Protein 1NCG (pdb70)

CATH classification: 2.60.40.60

InterPro domains:
  IPR000233 Cadherin, Y-type LIR-motif [PF01049] (843-902)
  IPR002126 Cadherin-like [PF00028] (165-257)
  IPR002126 Cadherin-like [PF00028] (274-373)
  IPR002126 Cadherin-like [PF00028] (389-488)
  IPR002126 Cadherin-like [PF00028] (504-595)
  IPR002126 Cadherin-like [PF00028] (609-701)
  IPR002126 Cadherin-like [PR00205] (208-227)
  IPR002126 Cadherin-like [PR00205] (267-296)
  IPR002126 Cadherin-like [PR00205] (344-356)
  IPR002126 Cadherin-like [PR00205] (361-380)
  IPR002126 Cadherin-like [PR00205] (380-393)
  IPR002126 Cadherin-like [PR00205] (440-466)
  IPR002126 Cadherin-like [PR00205] (587-604)
  IPR002126 Cadherin-like [PS50268] (160-267)
  IPR002126 Cadherin-like [PS50268] (268-382)
  IPR002126 Cadherin-like [PS50268] (383-497)
  IPR002126 Cadherin-like [PS50268] (498-605)
  IPR002126 Cadherin-like [PS50268] (604-710)
  IPR002126 Cadherin-like [SM00112] (182-265)
  IPR002126 Cadherin-like [SM00112] (289-380)

Structure (mmCIF, N/CA/C/O backbone):
data_1NCG
#
_entry.id   1NCG
#
_cell.length_a   77.600
_cell.length_b   77.600
_cell.length_c   74.900
_cell.angle_alpha   90.00
_cell.angle_beta   90.00
_cell.angle_gamma   120.00
#
_symmetry.space_group_name_H-M   'P 63 2 2'
#
loop_
_entity.id
_entity.type
_entity.pdbx_description
1 polymer N-CADHERIN
2 non-polymer 'YTTERBIUM (III) ION'
3 water water
#
loop_
_atom_site.group_PDB
_atom_site.id
_atom_site.type_symbol
_atom_site.label_atom_id
_atom_site.label_alt_id
_atom_site.label_comp_id
_atom_site.label_asym_id
_atom_site.label_entity_id
_atom_site.label_seq_id
_atom_site.pdbx_PDB_ins_code
_atom_site.Cartn_x
_atom_site.Cartn_y
_atom_site.Cartn_z
_atom_site.occupancy
_atom_site.B_iso_or_equiv
_atom_site.auth_seq_id
_atom_site.auth_comp_id
_atom_site.auth_asym_id
_atom_site.auth_atom_id
_atom_site.pdbx_PDB_model_num
ATOM 1 N N . ASP A 1 3 ? 18.175 39.116 -1.801 1.00 32.79 1 ASP A N 1
ATOM 2 C CA . ASP A 1 3 ? 16.844 39.037 -1.185 1.00 31.89 1 ASP A CA 1
ATOM 3 C C . ASP A 1 3 ? 16.051 37.833 -1.643 1.00 31.52 1 ASP A C 1
ATOM 4 O O . ASP A 1 3 ? 14.813 37.863 -1.663 1.00 32.78 1 ASP A O 1
ATOM 5 N N . TR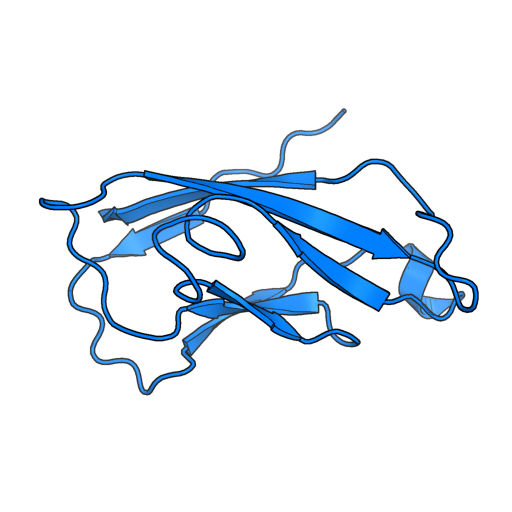P A 1 4 ? 16.742 36.759 -1.988 1.00 30.27 2 TRP A N 1
ATOM 6 C CA . TRP A 1 4 ? 16.080 35.525 -2.391 1.00 29.08 2 TRP A CA 1
ATOM 7 C C . TRP A 1 4 ? 15.402 34.954 -1.147 1.00 29.38 2 TRP A C 1
ATOM 8 O O . TRP A 1 4 ? 16.021 34.882 -0.098 1.00 28.70 2 TRP A O 1
ATOM 19 N N . VAL A 1 5 ? 14.133 34.576 -1.255 1.00 28.93 3 VAL A N 1
ATOM 20 C CA . VAL A 1 5 ? 13.419 33.994 -0.115 1.00 29.14 3 VAL A CA 1
ATOM 21 C C . VAL A 1 5 ? 13.570 32.484 -0.211 1.00 28.02 3 VAL A C 1
ATOM 22 O O . VAL A 1 5 ? 13.401 31.890 -1.294 1.00 28.27 3 VAL A O 1
ATOM 26 N N . ILE A 1 6 ? 13.925 31.851 0.901 1.00 26.19 4 ILE A N 1
ATOM 27 C CA . ILE A 1 6 ? 14.102 30.411 0.891 1.00 24.98 4 ILE A CA 1
ATOM 28 C C . ILE A 1 6 ? 12.702 29.840 0.769 1.00 25.45 4 ILE A C 1
ATOM 29 O O . ILE A 1 6 ? 11.753 30.392 1.342 1.00 25.02 4 ILE A O 1
ATOM 34 N N . PRO A 1 7 ? 12.523 28.812 -0.079 1.00 25.59 5 PRO A N 1
ATOM 35 C CA . PRO A 1 7 ? 11.201 28.206 -0.240 1.00 25.45 5 PRO A CA 1
ATOM 36 C C . PRO A 1 7 ? 10.795 27.554 1.070 1.00 26.10 5 PRO A C 1
ATOM 37 O O . PRO A 1 7 ? 11.616 26.909 1.726 1.00 24.94 5 PRO A O 1
ATOM 41 N N . PRO A 1 8 ? 9.494 27.587 1.383 1.00 26.63 6 PRO A N 1
ATOM 42 C CA . PRO A 1 8 ? 8.933 27.001 2.607 1.00 26.50 6 PRO A CA 1
ATOM 43 C C . PRO A 1 8 ? 9.140 25.512 2.579 1.00 27.02 6 PRO A C 1
ATOM 44 O O . PRO A 1 8 ? 9.157 24.905 1.491 1.00 27.51 6 PRO A O 1
ATOM 48 N N . ILE A 1 9 ? 9.344 24.921 3.751 1.00 25.81 7 ILE A N 1
ATOM 49 C CA . ILE A 1 9 ? 9.521 23.495 3.834 1.00 26.14 7 ILE A CA 1
ATOM 50 C C . ILE A 1 9 ? 8.110 22.999 4.115 1.00 25.68 7 ILE A C 1
ATOM 51 O O . ILE A 1 9 ? 7.284 23.743 4.615 1.00 24.57 7 ILE A O 1
ATOM 56 N N . ASN A 1 10 ? 7.820 21.759 3.769 1.00 25.75 8 ASN A N 1
ATOM 57 C CA . ASN A 1 10 ? 6.504 21.208 4.042 1.00 26.93 8 ASN A CA 1
ATOM 58 C C . ASN A 1 10 ? 6.759 19.932 4.817 1.00 27.13 8 ASN A C 1
ATOM 59 O O . ASN A 1 10 ? 7.507 19.080 4.355 1.00 27.84 8 ASN A O 1
ATOM 64 N N . LEU A 1 11 ? 6.225 19.839 6.034 1.00 26.88 9 LEU A N 1
ATOM 65 C CA . LEU A 1 11 ? 6.431 18.655 6.859 1.00 26.20 9 LEU A CA 1
ATOM 66 C C . LEU A 1 11 ? 5.121 18.028 7.246 1.00 25.20 9 LEU A C 1
ATOM 67 O O . LEU A 1 11 ? 4.201 18.709 7.682 1.00 23.61 9 LEU A O 1
ATOM 72 N N . PRO A 1 12 ? 4.990 16.718 7.014 1.00 25.29 10 PRO A N 1
ATOM 73 C CA . PRO A 1 12 ? 3.725 16.145 7.400 1.00 24.61 10 PRO A CA 1
ATOM 74 C C . PRO A 1 12 ? 3.721 15.972 8.910 1.00 24.81 10 PRO A C 1
ATOM 75 O O . PRO A 1 12 ? 4.776 15.874 9.548 1.00 24.27 10 PRO A O 1
ATOM 79 N N . GLU A 1 13 ? 2.517 16.050 9.453 1.00 25.08 11 GLU A N 1
ATOM 80 C CA . GLU A 1 13 ? 2.247 15.870 10.869 1.00 24.68 11 GLU A CA 1
ATOM 81 C C . GLU A 1 13 ? 2.498 14.414 11.206 1.00 25.78 11 GLU A C 1
ATOM 82 O O . GLU A 1 13 ? 2.824 13.608 10.331 1.00 26.20 11 GLU A O 1
ATOM 88 N N . ASN A 1 14 ? 2.384 14.079 12.481 1.00 26.69 12 ASN A N 1
ATOM 89 C CA . ASN A 1 14 ? 2.548 12.715 12.939 1.00 27.27 12 ASN A CA 1
ATOM 90 C C . ASN A 1 14 ? 3.761 11.952 12.474 1.00 27.75 12 ASN A C 1
ATOM 91 O O . ASN A 1 14 ? 3.718 10.732 12.338 1.00 28.30 12 ASN A O 1
ATOM 96 N N . SER A 1 15 ? 4.872 12.641 12.304 1.00 28.22 13 SER A N 1
ATOM 97 C CA . SER A 1 15 ? 6.082 11.944 11.920 1.00 29.35 13 SER A CA 1
ATOM 98 C C . SER A 1 15 ? 6.465 11.021 13.062 1.00 31.19 13 SER A C 1
ATOM 99 O O . SER A 1 15 ? 6.371 11.394 14.242 1.00 31.33 13 SER A O 1
ATOM 102 N N . ARG A 1 16 ? 6.898 9.817 12.711 1.00 32.14 14 ARG A N 1
ATOM 103 C CA . ARG A 1 16 ? 7.331 8.840 13.704 1.00 33.08 14 ARG A CA 1
ATOM 104 C C . ARG A 1 16 ? 8.805 9.021 14.025 1.00 32.35 14 ARG A C 1
ATOM 105 O O . ARG A 1 16 ? 9.381 8.259 14.789 1.00 32.44 14 ARG A O 1
ATOM 113 N N . GLY A 1 17 ? 9.399 10.074 13.490 1.00 32.05 15 GLY A N 1
ATOM 114 C CA . GLY A 1 17 ? 10.806 10.299 13.729 1.00 32.02 15 GLY A CA 1
ATOM 115 C C . GLY A 1 17 ? 11.622 9.145 13.155 1.00 32.45 15 GLY A C 1
ATOM 116 O O . GLY A 1 17 ? 11.266 8.644 12.075 1.00 32.33 15 GLY A O 1
ATOM 117 N N . PRO A 1 18 ? 12.640 8.614 13.876 1.00 31.53 16 PRO A N 1
ATOM 118 C CA . PRO A 1 18 ? 13.149 8.978 15.205 1.00 30.70 16 PRO A CA 1
ATOM 119 C C . PRO A 1 18 ? 13.409 10.466 15.401 1.00 29.31 16 PRO A C 1
ATOM 120 O O . PRO A 1 18 ? 13.561 11.193 14.433 1.00 29.87 16 PRO A O 1
ATOM 124 N N . PHE A 1 19 ? 13.421 10.928 16.655 1.00 27.94 17 PHE A N 1
ATOM 125 C CA . PHE A 1 19 ? 13.648 12.345 16.975 1.00 25.78 17 PHE A CA 1
ATOM 126 C C . PHE A 1 19 ? 14.869 12.527 17.864 1.00 25.85 17 PHE A C 1
ATOM 127 O O . PHE A 1 19 ? 15.067 11.761 18.779 1.00 26.71 17 PHE A O 1
ATOM 135 N N . PRO A 1 20 ? 15.675 13.574 17.647 1.00 25.52 18 PRO A N 1
ATOM 136 C CA . PRO A 1 20 ? 15.582 14.651 16.647 1.00 24.84 18 PRO A CA 1
ATOM 137 C C . PRO A 1 20 ? 15.548 14.135 15.222 1.00 24.77 18 PRO A C 1
ATOM 138 O O . PRO A 1 20 ? 16.227 13.172 14.903 1.00 23.73 18 PRO A O 1
ATOM 142 N N . GLN A 1 21 ? 14.756 14.789 14.376 1.00 24.9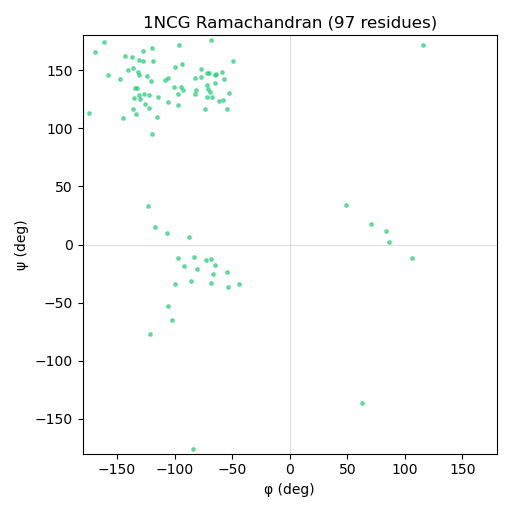4 19 GLN A N 1
ATOM 143 C CA . GLN A 1 21 ? 14.644 14.405 12.972 1.00 25.49 19 GLN A CA 1
ATOM 144 C C . GLN A 1 21 ? 15.182 15.513 12.082 1.00 25.87 19 GLN A C 1
ATOM 145 O O . GLN A 1 21 ? 14.574 16.559 11.958 1.00 24.54 19 GLN A O 1
ATOM 151 N N . GLU A 1 22 ? 16.328 15.236 11.470 1.00 26.99 20 GLU A N 1
ATOM 152 C CA . GLU A 1 22 ? 17.040 16.120 10.558 1.00 28.66 20 GLU A CA 1
ATOM 153 C C . GLU A 1 22 ? 16.117 16.474 9.390 1.00 28.85 20 GLU A C 1
ATOM 154 O O . GLU A 1 22 ? 15.584 15.587 8.718 1.00 29.27 20 GLU A O 1
ATOM 160 N N . LEU A 1 23 ? 15.916 17.769 9.169 1.00 29.15 21 LEU A N 1
ATOM 161 C CA . LEU A 1 23 ? 15.029 18.277 8.122 1.00 28.71 21 LEU A CA 1
ATOM 162 C C . LEU A 1 23 ? 15.784 18.770 6.912 1.00 29.01 21 LEU A C 1
ATOM 163 O O . LEU A 1 23 ? 15.719 18.170 5.825 1.00 29.65 21 LEU A O 1
ATOM 168 N N . VAL A 1 24 ? 16.554 19.828 7.112 1.00 29.46 22 VAL A N 1
ATOM 169 C CA . VAL A 1 24 ? 17.315 20.442 6.035 1.00 29.78 22 VAL A CA 1
ATOM 170 C C . VAL A 1 24 ? 18.500 21.254 6.559 1.00 30.26 22 VAL A C 1
ATOM 171 O O . VAL A 1 24 ? 18.463 21.800 7.677 1.00 29.43 22 VAL A O 1
ATOM 175 N N . ARG A 1 25 ? 19.586 21.253 5.796 1.00 29.74 23 ARG A N 1
ATOM 176 C CA . ARG A 1 25 ? 20.750 22.010 6.185 1.00 30.65 23 ARG A CA 1
ATOM 177 C C . ARG A 1 25 ? 20.545 23.454 5.769 1.00 31.60 23 ARG A C 1
ATOM 178 O O . ARG A 1 25 ? 20.134 23.723 4.642 1.00 32.15 23 ARG A O 1
ATOM 186 N N . ILE A 1 26 ? 20.747 24.379 6.702 1.00 32.48 24 ILE A N 1
ATOM 187 C CA . ILE A 1 26 ? 20.602 25.800 6.432 1.00 32.84 24 ILE A CA 1
ATOM 188 C C . ILE A 1 26 ? 21.949 26.448 6.706 1.00 34.10 24 ILE A C 1
ATOM 189 O O . ILE A 1 26 ? 22.234 26.866 7.826 1.00 34.84 24 ILE A O 1
ATOM 194 N N . ARG A 1 27 ? 22.754 26.613 5.673 1.00 35.11 25 ARG A N 1
ATOM 195 C CA . ARG A 1 27 ? 24.066 27.202 5.865 1.00 36.88 25 ARG A CA 1
ATOM 196 C C . ARG A 1 27 ? 24.373 28.391 4.962 1.00 37.25 25 ARG A C 1
ATOM 197 O O . ARG A 1 27 ? 23.657 28.684 4.009 1.00 36.16 25 ARG A O 1
ATOM 205 N N . SER A 1 28 ? 25.436 29.097 5.308 1.00 38.59 26 SER A N 1
ATOM 206 C CA . SER A 1 28 ? 25.887 30.250 4.550 1.00 41.00 26 SER A CA 1
ATOM 207 C C . SER A 1 28 ? 27.125 29.756 3.828 1.00 42.45 26 SER A C 1
ATOM 208 O O . SER A 1 28 ? 28.067 29.280 4.460 1.00 42.82 26 SER A O 1
ATOM 211 N N . GLY A 1 29 ? 27.119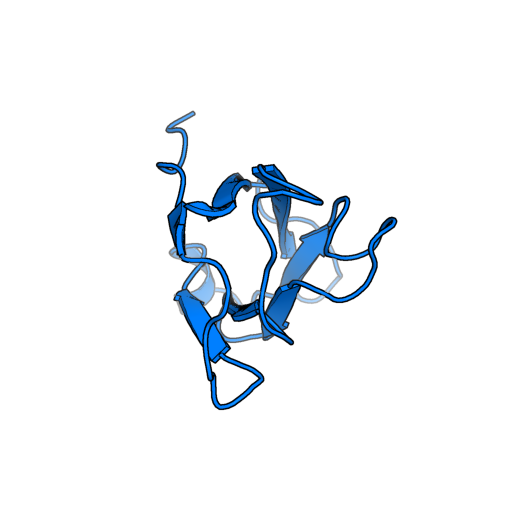 29.855 2.508 1.00 44.44 27 GLY A N 1
ATOM 212 C CA . GLY A 1 29 ? 28.249 29.394 1.729 1.00 46.92 27 GLY A CA 1
ATOM 213 C C . GLY A 1 29 ? 29.594 29.806 2.294 1.00 48.76 27 GLY A C 1
ATOM 214 O O . GLY A 1 29 ? 30.574 29.046 2.203 1.00 49.16 27 GLY A O 1
ATOM 215 N N . ARG A 1 30 ? 29.638 30.996 2.896 1.00 49.94 28 ARG A N 1
ATOM 216 C CA . ARG A 1 30 ? 30.871 31.527 3.476 1.00 50.67 28 ARG A CA 1
ATOM 217 C C . ARG A 1 30 ? 31.424 30.800 4.722 1.00 50.93 28 ARG A C 1
ATOM 218 O O . ARG A 1 30 ? 32.578 31.018 5.094 1.00 51.04 28 ARG A O 1
ATOM 226 N N . ASP A 1 31 ? 30.639 29.918 5.337 1.00 51.05 29 ASP A N 1
ATOM 227 C CA . ASP A 1 31 ? 31.117 29.216 6.527 1.00 51.49 29 ASP A CA 1
ATOM 228 C C . ASP A 1 31 ? 32.297 28.301 6.234 1.00 51.99 29 ASP A C 1
ATOM 229 O O . ASP A 1 31 ? 33.027 27.908 7.151 1.00 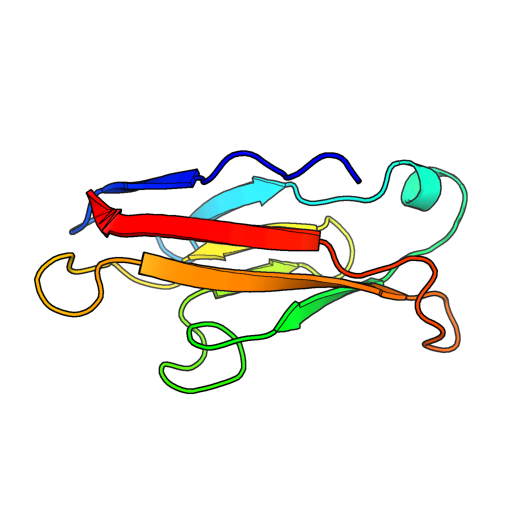52.03 29 ASP A O 1
ATOM 234 N N . LYS A 1 32 ? 32.486 27.982 4.951 1.00 52.48 30 LYS A N 1
ATOM 235 C CA . LYS A 1 32 ? 33.568 27.097 4.518 1.00 52.75 30 LYS A CA 1
ATOM 236 C C . LYS A 1 32 ? 34.926 27.739 4.698 1.00 52.49 30 LYS A C 1
ATOM 237 O O . LYS A 1 32 ? 35.909 27.057 5.003 1.00 52.67 30 LYS A O 1
ATOM 243 N N . ASN A 1 33 ? 34.967 29.057 4.539 1.00 51.90 31 ASN A N 1
ATOM 244 C CA . ASN A 1 33 ? 36.213 29.807 4.657 1.00 51.31 31 ASN A CA 1
ATOM 245 C C . ASN A 1 33 ? 36.069 30.885 5.727 1.00 50.67 31 ASN A C 1
ATOM 246 O O . ASN A 1 33 ? 36.650 31.987 5.618 1.00 51.19 31 ASN A O 1
ATOM 251 N N . LEU A 1 34 ? 35.284 30.564 6.750 1.00 49.05 32 LEU A N 1
ATOM 252 C CA . LEU A 1 34 ? 35.031 31.473 7.857 1.00 47.27 32 LEU A CA 1
ATOM 253 C C . LEU A 1 34 ? 34.209 30.720 8.892 1.00 45.75 32 LEU A C 1
ATOM 254 O O . LEU A 1 34 ? 33.076 30.330 8.626 1.00 46.09 32 LEU A O 1
ATOM 259 N N . SER A 1 35 ? 34.807 30.467 10.051 1.00 43.85 33 SER A N 1
ATOM 260 C CA . SER A 1 35 ? 34.137 29.768 11.135 1.00 41.39 33 SER A CA 1
ATOM 261 C C . SER A 1 35 ? 32.834 30.508 11.449 1.00 39.65 33 SER A C 1
ATOM 262 O O . SER A 1 35 ? 32.861 31.700 11.779 1.00 39.51 33 SER A O 1
ATOM 265 N N . LEU A 1 36 ? 31.704 29.833 11.239 1.00 37.14 34 LEU A N 1
ATOM 266 C CA . LEU A 1 36 ? 30.396 30.421 11.518 1.00 34.92 34 LEU A CA 1
ATOM 267 C C . LEU A 1 36 ? 29.636 29.637 12.570 1.00 33.08 34 LEU A C 1
ATOM 268 O O . LEU A 1 36 ? 29.908 28.459 12.824 1.00 32.69 34 LEU A O 1
ATOM 273 N N . ARG A 1 37 ? 28.686 30.311 13.209 1.00 31.43 35 ARG A N 1
ATOM 274 C CA . ARG A 1 37 ? 27.867 29.661 14.221 1.00 28.65 35 ARG A CA 1
ATOM 275 C C . ARG A 1 37 ? 26.436 29.903 13.836 1.00 26.37 35 ARG A C 1
ATOM 276 O O . ARG A 1 37 ? 26.050 31.043 13.607 1.00 26.21 35 ARG A O 1
ATOM 279 N N . TYR A 1 38 ? 25.641 28.847 13.801 1.00 25.09 36 TYR A N 1
ATOM 280 C CA . TYR A 1 38 ? 24.235 28.967 13.432 1.00 24.01 36 TYR A CA 1
ATOM 281 C C . TYR A 1 38 ? 23.312 28.837 14.601 1.00 23.47 36 TYR A C 1
ATOM 282 O O . TYR A 1 38 ? 23.557 28.025 15.490 1.00 22.65 36 TYR A O 1
ATOM 291 N N . SER A 1 39 ? 22.235 29.622 14.567 1.00 22.29 37 SER A N 1
ATOM 292 C CA . SER A 1 39 ? 21.179 29.614 15.571 1.00 21.11 37 SER A CA 1
ATOM 293 C C . SER A 1 39 ? 19.864 29.843 14.837 1.00 20.04 37 SER A C 1
ATOM 294 O O . SER A 1 39 ? 19.883 30.205 13.656 1.00 19.30 37 SER A O 1
ATOM 297 N N . VAL A 1 40 ? 18.750 29.514 15.490 1.00 18.35 38 VAL A N 1
ATOM 298 C CA . VAL A 1 40 ? 17.398 29.723 14.961 1.00 18.51 38 VAL A CA 1
ATOM 299 C C . VAL A 1 40 ? 16.609 30.394 16.055 1.00 19.21 38 VAL A C 1
ATOM 300 O O . VAL A 1 40 ? 16.768 30.089 17.279 1.00 18.23 38 VAL A O 1
ATOM 304 N N . THR A 1 41 ? 15.699 31.255 15.621 1.00 18.20 39 THR A N 1
ATOM 305 C CA . THR A 1 41 ? 14.904 32.011 16.537 1.00 16.52 39 THR A CA 1
ATOM 306 C C . THR A 1 41 ? 13.488 31.997 16.008 1.00 16.83 39 THR A C 1
ATOM 307 O O . THR A 1 41 ? 13.263 31.667 14.811 1.00 16.65 39 THR A O 1
ATOM 311 N N . GLY A 1 42 ? 12.554 32.300 16.902 1.00 14.90 40 GLY A N 1
ATOM 312 C CA . GLY A 1 42 ? 11.158 32.380 16.557 1.00 15.35 40 GLY A CA 1
ATOM 313 C C . GLY A 1 42 ? 10.357 31.341 17.273 1.00 15.07 40 GLY A C 1
ATOM 314 O O . GLY A 1 42 ? 10.910 30.464 17.943 1.00 16.28 40 GLY A O 1
ATOM 315 N N . PRO A 1 43 ? 9.035 31.435 17.170 1.00 15.17 41 PRO A N 1
ATOM 316 C CA . PRO A 1 43 ? 8.073 30.521 17.778 1.00 15.66 41 PRO A CA 1
ATOM 317 C C . PRO A 1 43 ? 8.324 29.138 17.198 1.00 16.96 41 PRO A C 1
ATOM 318 O O . PRO A 1 43 ? 8.248 28.944 15.956 1.00 17.35 41 PRO A O 1
ATOM 322 N N . GLY A 1 44 ? 8.578 28.171 18.080 1.00 15.68 42 GLY A N 1
ATOM 323 C CA . GLY A 1 44 ? 8.874 26.823 17.660 1.00 14.61 42 GLY A CA 1
ATOM 324 C C . GLY A 1 44 ? 10.347 26.594 17.869 1.00 14.79 42 GLY A C 1
ATOM 325 O O . GLY A 1 44 ? 10.839 25.464 17.816 1.00 15.15 42 GLY A O 1
ATOM 326 N N . ALA A 1 45 ? 11.060 27.672 18.136 1.00 15.98 43 ALA A N 1
ATOM 327 C CA . ALA A 1 45 ? 12.486 27.596 18.357 1.00 16.89 43 ALA A CA 1
ATOM 328 C C . ALA A 1 45 ? 12.865 28.143 19.758 1.00 17.69 43 ALA A C 1
ATOM 329 O O . ALA A 1 45 ? 13.075 27.365 20.692 1.00 17.35 43 ALA A O 1
ATOM 331 N N . ASP A 1 46 ? 12.891 29.458 19.912 1.00 17.57 44 ASP A N 1
ATOM 332 C CA . ASP A 1 46 ? 13.231 30.079 21.205 1.00 18.24 44 ASP A CA 1
ATOM 333 C C . ASP A 1 46 ? 12.084 30.903 21.795 1.00 18.76 44 ASP A C 1
ATOM 334 O O . ASP A 1 46 ? 12.296 31.711 22.708 1.00 18.43 44 ASP A O 1
ATOM 339 N N . GLN A 1 47 ? 10.887 30.707 21.252 1.00 19.06 45 GLN A N 1
ATOM 340 C CA . GLN A 1 47 ? 9.670 31.407 21.673 1.00 18.95 45 GLN A CA 1
ATOM 341 C C . GLN A 1 47 ? 8.584 30.353 21.620 1.00 18.31 45 GLN A C 1
ATOM 342 O O . GLN A 1 47 ? 8.696 29.429 20.848 1.00 18.31 45 GLN A O 1
ATOM 348 N N . PRO A 1 48 ? 7.545 30.455 22.463 1.00 18.21 46 PRO A N 1
ATOM 349 C CA . PRO A 1 48 ? 6.477 29.455 22.455 1.00 18.37 46 PRO A CA 1
ATOM 350 C C . PRO A 1 48 ? 5.858 29.205 21.075 1.00 18.35 46 PRO A C 1
ATOM 351 O O . PRO A 1 48 ? 5.592 30.154 20.341 1.00 17.95 46 PRO A O 1
ATOM 355 N N . PRO A 1 49 ? 5.737 27.933 20.679 1.00 18.50 47 PRO A N 1
ATOM 356 C CA . PRO A 1 49 ? 6.170 26.776 21.483 1.00 17.66 47 PRO A CA 1
ATOM 357 C C . PRO A 1 49 ? 7.675 26.578 21.312 1.00 18.38 47 PRO A C 1
ATOM 358 O O . PRO A 1 49 ? 8.237 26.525 20.216 1.00 17.29 47 PRO A O 1
ATOM 362 N N . THR A 1 50 ? 8.330 26.391 22.436 1.00 17.62 48 THR A N 1
ATOM 363 C CA . THR A 1 50 ? 9.757 26.309 22.490 1.00 16.24 48 THR A CA 1
ATOM 364 C C . THR A 1 50 ? 10.409 24.942 22.155 1.00 16.47 48 THR A C 1
ATOM 365 O O . THR A 1 50 ? 9.852 23.885 22.416 1.00 18.23 48 THR A O 1
ATOM 369 N N . GLY A 1 51 ? 11.549 24.964 21.487 1.00 15.32 49 GLY A N 1
ATOM 370 C CA . GLY A 1 51 ? 12.243 23.715 21.223 1.00 16.54 49 GLY A CA 1
ATOM 371 C C . GLY A 1 51 ? 11.678 22.708 20.239 1.00 17.68 49 GLY A C 1
ATOM 372 O O . GLY A 1 51 ? 12.013 21.518 20.299 1.00 17.18 49 GLY A O 1
ATOM 373 N N . ILE A 1 52 ? 10.756 23.127 19.380 1.00 18.29 50 ILE A N 1
ATOM 374 C CA . ILE A 1 52 ? 10.253 22.174 18.403 1.00 18.81 50 ILE A CA 1
ATOM 375 C C . ILE A 1 52 ? 11.234 22.032 17.198 1.00 18.33 50 ILE A C 1
ATOM 376 O O . ILE A 1 52 ? 11.385 20.961 16.631 1.00 19.48 50 ILE A O 1
ATOM 381 N N . PHE A 1 53 ? 12.076 23.042 17.008 1.00 18.17 51 PHE A N 1
ATOM 382 C CA . PHE A 1 53 ? 13.096 23.040 15.963 1.00 17.55 51 PHE A CA 1
ATOM 383 C C . PHE A 1 53 ? 14.413 23.487 16.598 1.00 17.45 51 PHE A C 1
ATOM 384 O O . PHE A 1 53 ? 14.441 24.418 17.386 1.00 18.59 51 PHE A O 1
ATOM 392 N N . ILE A 1 54 ? 15.484 22.777 16.289 1.00 17.47 52 ILE A N 1
ATOM 393 C CA . ILE A 1 54 ? 16.815 23.105 16.756 1.00 17.35 52 ILE A CA 1
ATOM 394 C C . ILE A 1 54 ? 17.701 23.166 15.520 1.00 18.25 52 ILE A C 1
ATOM 395 O O . ILE A 1 54 ? 17.343 22.632 14.468 1.00 19.49 52 ILE A O 1
ATOM 400 N N . ILE A 1 55 ? 18.810 23.870 15.625 1.00 17.76 53 ILE A N 1
ATOM 401 C CA . ILE A 1 55 ? 19.763 23.948 14.548 1.00 19.25 53 ILE A CA 1
ATOM 402 C C . ILE A 1 55 ? 21.115 23.653 15.182 1.00 21.34 53 ILE A C 1
ATOM 403 O O . ILE A 1 55 ? 21.436 24.162 16.290 1.00 20.60 53 ILE A O 1
ATOM 408 N N . ASN A 1 56 ? 21.816 22.701 14.569 1.00 21.95 54 ASN A N 1
ATOM 409 C CA . ASN A 1 56 ? 23.145 22.338 15.030 1.00 23.66 54 ASN A CA 1
ATOM 410 C C . ASN A 1 56 ? 23.977 23.569 14.719 1.00 24.01 54 ASN A C 1
ATOM 411 O O . ASN A 1 56 ? 23.944 24.087 13.589 1.00 23.90 54 ASN A O 1
ATOM 416 N N . PRO A 1 57 ? 24.685 24.087 15.737 1.00 24.94 55 PRO A N 1
ATOM 417 C CA . PRO A 1 57 ? 25.543 25.275 15.652 1.00 25.18 55 PRO A CA 1
ATOM 418 C C . PRO A 1 57 ? 26.616 25.297 14.580 1.00 25.76 55 PRO A C 1
ATOM 419 O O . PRO A 1 57 ? 26.910 26.378 14.053 1.00 25.60 55 PRO A O 1
ATOM 423 N N . ILE A 1 58 ? 27.254 24.162 14.273 1.00 27.63 56 ILE A N 1
ATOM 424 C CA . ILE A 1 58 ? 28.320 24.208 13.248 1.00 28.77 56 ILE A CA 1
ATOM 425 C C . ILE A 1 58 ? 27.917 23.747 11.856 1.00 28.95 56 ILE A C 1
ATOM 426 O O . ILE A 1 58 ? 28.400 24.288 10.860 1.00 29.63 56 ILE A O 1
ATOM 431 N N . SER A 1 59 ? 27.018 22.777 11.784 1.00 28.72 57 SER A N 1
ATOM 432 C CA . SER A 1 59 ? 26.579 22.253 10.496 1.00 28.32 57 SER A CA 1
ATOM 433 C C . SER A 1 59 ? 25.436 23.065 9.880 1.00 28.06 57 SER A C 1
ATOM 434 O O . SER A 1 59 ? 25.333 23.162 8.644 1.00 28.53 57 SER A O 1
ATOM 437 N N . GLY A 1 60 ? 24.582 23.640 10.733 1.00 26.79 58 GLY A N 1
ATOM 438 C CA . GLY A 1 60 ? 23.439 24.384 10.226 1.00 25.10 58 GLY A CA 1
ATOM 439 C C . GLY A 1 60 ? 22.331 23.389 9.934 1.00 24.46 58 GLY A C 1
ATOM 440 O O . GLY A 1 60 ? 21.296 23.718 9.361 1.00 24.98 58 GLY A O 1
ATOM 441 N N . GLN A 1 61 ? 22.517 22.167 10.402 1.00 24.00 59 GLN A N 1
ATOM 442 C CA . GLN A 1 61 ? 21.540 21.124 10.201 1.00 23.23 59 GLN A CA 1
ATOM 443 C C . GLN A 1 61 ? 20.356 21.422 11.118 1.00 23.49 59 GLN A C 1
ATOM 444 O O . GLN A 1 61 ? 20.518 21.470 12.335 1.00 21.93 59 GLN A O 1
ATOM 450 N N . LEU A 1 62 ? 19.189 21.683 10.530 1.00 22.03 60 LEU A N 1
ATOM 451 C CA . LEU A 1 62 ? 17.973 21.968 11.279 1.00 21.42 60 LEU A CA 1
ATOM 452 C C . LEU A 1 62 ? 17.192 20.667 11.441 1.00 20.35 60 LEU A C 1
ATOM 453 O O . LEU A 1 62 ? 16.980 19.938 10.450 1.00 20.13 60 LEU A O 1
ATOM 458 N N . SER A 1 63 ? 16.701 20.440 12.664 1.00 18.24 61 SER A N 1
ATOM 459 C CA . SER A 1 63 ? 15.922 19.243 13.022 1.00 16.64 61 SER A CA 1
ATOM 460 C C . SER A 1 63 ? 14.632 19.617 13.760 1.00 15.86 61 SER A C 1
ATOM 461 O O . SER A 1 63 ? 14.521 20.709 14.329 1.00 16.33 61 SER A O 1
ATOM 464 N N . VAL A 1 64 ? 13.672 18.712 13.743 1.00 15.79 62 VAL A N 1
ATOM 465 C CA . VAL A 1 64 ? 12.401 18.876 14.430 1.00 16.30 62 VAL A CA 1
ATOM 466 C C . VAL A 1 64 ? 12.531 17.892 15.598 1.00 17.39 62 VAL A C 1
ATOM 467 O O . VAL A 1 64 ? 13.099 16.803 15.418 1.00 16.13 62 VAL A O 1
ATOM 471 N N . THR A 1 65 ? 12.023 18.256 16.783 1.00 18.41 63 THR A N 1
ATOM 472 C CA . THR A 1 65 ? 12.255 17.420 17.992 1.00 18.56 63 THR A CA 1
ATOM 473 C C . THR A 1 65 ? 11.164 16.434 18.40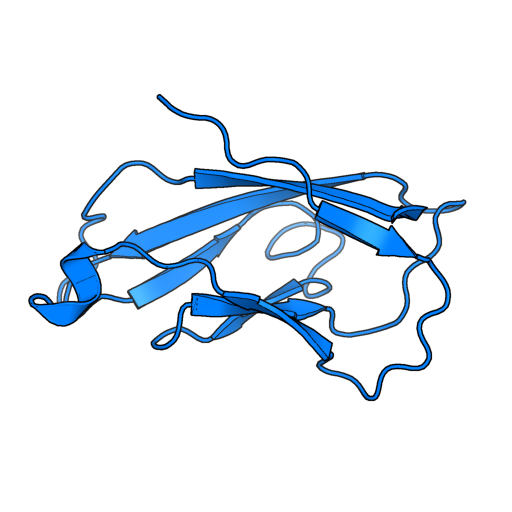8 1.00 19.81 63 THR A C 1
ATOM 474 O O . THR A 1 65 ? 11.408 15.502 19.213 1.00 20.43 63 THR A O 1
ATOM 478 N N . LYS A 1 66 ? 10.000 16.571 17.792 1.00 19.18 64 LYS A N 1
ATOM 479 C CA . LYS A 1 66 ? 8.885 15.699 18.079 1.00 19.33 64 LYS A CA 1
ATOM 480 C C . LYS A 1 66 ? 7.925 15.817 16.902 1.00 20.25 64 LYS A C 1
ATOM 481 O O . LYS A 1 66 ? 8.153 16.631 15.997 1.00 20.57 64 LYS A O 1
ATOM 487 N N . PRO A 1 67 ? 6.868 14.999 16.897 1.00 21.45 65 PRO A N 1
ATOM 488 C CA . PRO A 1 67 ? 5.879 15.031 15.814 1.00 21.64 65 PRO A CA 1
ATOM 489 C C . PRO A 1 67 ? 5.006 16.262 15.869 1.00 22.36 65 PRO A C 1
ATOM 490 O O . PRO A 1 67 ? 4.693 16.799 16.953 1.00 23.12 65 PRO A O 1
ATOM 494 N N . LEU A 1 68 ? 4.601 16.716 14.688 1.00 21.15 66 LEU A N 1
ATOM 495 C CA . LEU A 1 68 ? 3.791 17.902 14.561 1.00 20.29 66 LEU A CA 1
ATOM 496 C C . LEU A 1 68 ? 2.299 17.598 14.463 1.00 19.86 66 LEU A C 1
ATOM 497 O O . LEU A 1 68 ? 1.896 16.455 14.317 1.00 19.28 66 LEU A O 1
ATOM 502 N N . ASP A 1 69 ? 1.468 18.629 14.511 1.00 19.58 67 ASP A N 1
ATOM 503 C CA . ASP A 1 69 ? 0.026 18.399 14.478 1.00 19.54 67 ASP A CA 1
ATOM 504 C C . ASP A 1 69 ? -0.490 19.573 13.688 1.00 19.49 67 ASP A C 1
ATOM 505 O O . ASP A 1 69 ? -0.503 20.678 14.219 1.00 17.59 67 ASP A O 1
ATOM 510 N N . ARG A 1 70 ? -0.953 19.362 12.451 1.00 19.69 68 ARG A N 1
ATOM 511 C CA . ARG A 1 70 ? -1.378 20.531 11.669 1.00 19.87 68 ARG A CA 1
ATOM 512 C C . ARG A 1 70 ? -2.598 21.187 12.251 1.00 19.15 68 ARG A C 1
ATOM 513 O O . ARG A 1 70 ? -2.718 22.407 12.195 1.00 20.18 68 ARG A O 1
ATOM 521 N N . GLU A 1 71 ? -3.389 20.401 12.972 1.00 17.82 69 GLU A N 1
ATOM 522 C CA . GLU A 1 71 ? -4.614 20.895 13.589 1.00 18.10 69 GLU A CA 1
ATOM 523 C C . GLU A 1 71 ? -4.284 21.808 14.812 1.00 17.55 69 GLU A C 1
ATOM 524 O O . GLU A 1 71 ? -5.167 22.479 15.334 1.00 18.56 69 GLU A O 1
ATOM 530 N N . LEU A 1 72 ? -3.026 21.802 15.286 1.00 16.77 70 LEU A N 1
ATOM 531 C CA . LEU A 1 72 ? -2.654 22.656 16.430 1.00 15.36 70 LEU A CA 1
ATOM 532 C C . LEU A 1 72 ? -1.850 23.818 15.944 1.00 13.65 70 LEU A C 1
ATOM 533 O O . LEU A 1 72 ? -2.178 24.931 16.222 1.00 12.82 70 LEU A O 1
ATOM 538 N N . ILE A 1 73 ? -0.791 23.565 15.203 1.00 13.70 71 ILE A N 1
ATOM 539 C CA . ILE A 1 73 ? 0.016 24.668 14.653 1.00 14.52 71 ILE A CA 1
ATOM 540 C C . ILE A 1 73 ? 0.281 24.256 13.208 1.00 15.83 71 ILE A C 1
ATOM 541 O O . ILE A 1 73 ? 0.928 23.224 12.958 1.00 15.30 71 ILE A O 1
ATOM 546 N N . ALA A 1 74 ? -0.230 25.051 12.279 1.00 17.10 72 ALA A N 1
ATOM 547 C CA . ALA A 1 74 ? -0.087 24.744 10.844 1.00 17.72 72 ALA A CA 1
ATOM 548 C C . ALA A 1 74 ? 1.104 25.349 10.152 1.00 17.77 72 ALA A C 1
ATOM 549 O O . ALA A 1 74 ? 1.481 24.881 9.078 1.00 19.41 72 ALA A O 1
ATOM 551 N N . ARG A 1 75 ? 1.707 26.373 10.742 1.00 17.10 73 ARG A N 1
ATOM 552 C CA . ARG A 1 75 ? 2.840 27.045 10.116 1.00 17.72 73 ARG A CA 1
ATOM 553 C C . ARG A 1 75 ? 3.777 27.541 11.204 1.00 17.55 73 ARG A C 1
ATOM 554 O O . ARG A 1 75 ? 3.309 27.986 12.257 1.00 16.84 73 ARG A O 1
ATOM 562 N N . PHE A 1 76 ? 5.077 27.461 10.931 1.00 16.51 74 PHE A N 1
ATOM 563 C CA . PHE A 1 76 ? 6.118 27.966 11.794 1.00 16.88 74 PHE A CA 1
ATOM 564 C C . PHE A 1 76 ? 6.916 28.934 10.932 1.00 17.73 74 PHE A C 1
ATOM 565 O O . PHE A 1 76 ? 7.063 28.742 9.721 1.00 17.27 74 PHE A O 1
ATOM 573 N N . HIS A 1 77 ? 7.395 29.996 11.555 1.00 17.98 75 HIS A N 1
ATOM 574 C CA . HIS A 1 77 ? 8.206 30.986 10.894 1.00 19.04 75 HIS A CA 1
ATOM 575 C C . HIS A 1 77 ? 9.362 31.203 11.873 1.00 19.02 75 HIS A C 1
ATOM 576 O O . HIS A 1 77 ? 9.139 31.645 13.018 1.00 17.96 75 HIS A O 1
ATOM 583 N N . LEU A 1 78 ? 10.550 30.774 11.442 1.00 18.31 76 LEU A N 1
ATOM 584 C CA . LEU A 1 78 ? 11.797 30.879 12.201 1.00 17.95 76 LEU A CA 1
ATOM 585 C C . LEU A 1 78 ? 12.750 31.711 11.379 1.00 17.98 76 LEU A C 1
ATOM 586 O O . LEU A 1 78 ? 12.468 32.021 10.235 1.00 17.82 76 LEU A O 1
ATOM 591 N N . ARG A 1 79 ? 13.861 32.114 11.972 1.00 18.64 77 ARG A N 1
ATOM 592 C CA . ARG A 1 79 ? 14.902 32.845 11.272 1.00 18.83 77 ARG A CA 1
ATOM 593 C C . ARG A 1 79 ? 16.180 32.165 11.700 1.00 18.65 77 ARG A C 1
ATOM 594 O O . ARG A 1 79 ? 16.341 31.874 12.885 1.00 18.12 77 ARG A O 1
ATOM 602 N N . ALA A 1 80 ? 17.076 31.885 10.762 1.00 18.11 78 ALA A N 1
ATOM 603 C CA . ALA A 1 80 ? 18.366 31.281 11.068 1.00 17.75 78 ALA A CA 1
ATOM 604 C C . ALA A 1 80 ? 19.314 32.478 11.050 1.00 18.43 78 ALA A C 1
ATOM 605 O O . ALA A 1 80 ? 19.106 33.431 10.264 1.00 18.63 78 ALA A O 1
ATOM 607 N N . HIS A 1 81 ? 20.402 32.378 11.815 1.00 17.37 79 HIS A N 1
ATOM 608 C CA . HIS A 1 81 ? 21.377 33.449 11.981 1.00 16.26 79 HIS A CA 1
ATOM 609 C C . HIS A 1 81 ? 22.735 32.817 11.890 1.00 16.76 79 HIS A C 1
ATOM 610 O O . HIS A 1 81 ? 22.872 31.640 12.163 1.00 16.87 79 HIS A O 1
ATOM 617 N N . ALA A 1 82 ? 23.717 33.591 11.451 1.00 17.98 80 ALA A N 1
ATOM 618 C CA . ALA A 1 82 ? 25.093 33.145 11.282 1.00 19.78 80 ALA A CA 1
ATOM 619 C C . ALA A 1 82 ? 25.967 34.231 11.860 1.00 21.03 80 ALA A C 1
ATOM 620 O O . ALA A 1 82 ? 25.896 35.426 11.479 1.00 21.90 80 ALA A O 1
ATOM 622 N N . VAL A 1 83 ? 26.817 33.787 12.765 1.00 21.63 81 VAL A N 1
ATOM 623 C CA . VAL A 1 83 ? 27.664 34.664 13.518 1.00 22.82 81 VAL A CA 1
ATOM 624 C C . VAL A 1 83 ? 29.120 34.199 13.529 1.00 22.73 81 VAL A C 1
ATOM 625 O O . VAL A 1 83 ? 29.385 33.005 13.432 1.00 23.26 81 VAL A O 1
ATOM 629 N N . ASP A 1 84 ? 30.043 35.159 13.594 1.00 23.42 82 ASP A N 1
ATOM 630 C CA . ASP A 1 84 ? 31.467 34.859 13.594 1.00 24.49 82 ASP A CA 1
ATOM 631 C C . ASP A 1 84 ? 31.995 34.510 14.994 1.00 24.94 82 ASP A C 1
ATOM 632 O O . ASP A 1 84 ? 31.240 34.481 15.962 1.00 24.99 82 ASP A O 1
ATOM 637 N N . ILE A 1 85 ? 33.303 34.301 15.093 1.00 25.23 83 ILE A N 1
ATOM 638 C CA . ILE A 1 85 ? 33.973 33.904 16.341 1.00 24.91 83 ILE A CA 1
ATOM 639 C C . ILE A 1 85 ? 33.701 34.827 17.540 1.00 24.84 83 ILE A C 1
ATOM 640 O O . ILE A 1 85 ? 33.792 34.396 18.688 1.00 25.36 83 ILE A O 1
ATOM 645 N N . ASN A 1 86 ? 33.338 36.072 17.260 1.00 23.73 84 ASN A N 1
ATOM 646 C CA . ASN A 1 86 ? 33.045 37.038 18.306 1.00 23.49 84 ASN A CA 1
ATOM 647 C C . ASN A 1 86 ? 31.570 37.341 18.456 1.00 22.71 84 ASN A C 1
ATOM 648 O O . ASN A 1 86 ? 31.212 38.313 19.143 1.00 21.45 84 ASN A O 1
ATOM 653 N N . GLY A 1 87 ? 30.724 36.558 1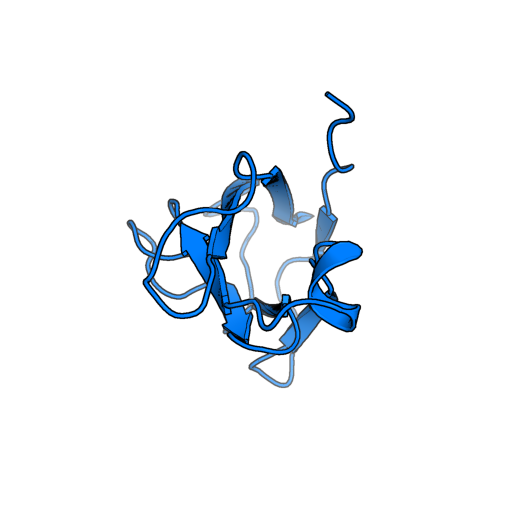7.781 1.00 21.62 85 GLY A N 1
ATOM 654 C CA . GLY A 1 87 ? 29.288 36.752 17.871 1.00 21.92 85 GLY A CA 1
ATOM 655 C C . GLY A 1 87 ? 28.688 37.771 16.915 1.00 22.35 85 GLY A C 1
ATOM 656 O O . GLY A 1 87 ? 27.501 38.056 16.983 1.00 21.62 85 GLY A O 1
ATOM 657 N N . ASN A 1 88 ? 29.498 38.374 16.055 1.00 23.33 86 ASN A N 1
ATOM 658 C CA . ASN A 1 88 ? 28.977 39.341 15.086 1.00 24.62 86 ASN A CA 1
ATOM 659 C C . ASN A 1 88 ? 28.169 38.590 14.022 1.00 25.64 86 ASN A C 1
ATOM 660 O O . ASN A 1 88 ? 28.641 37.568 13.517 1.00 25.53 86 ASN A O 1
ATOM 665 N N . GLN A 1 89 ? 26.972 39.072 13.676 1.00 27.38 87 GLN A N 1
ATOM 666 C CA . GLN A 1 89 ? 26.204 38.395 12.631 1.00 28.79 87 GLN A CA 1
ATOM 667 C C . GLN A 1 89 ? 26.912 38.701 11.308 1.00 29.45 87 GLN A C 1
ATOM 668 O O . GLN A 1 89 ? 27.205 39.859 11.008 1.00 29.04 87 GLN A O 1
ATOM 674 N N . VAL A 1 90 ? 27.245 37.666 10.554 1.00 30.00 88 VAL A N 1
ATOM 675 C CA . VAL A 1 90 ? 27.956 37.879 9.289 1.00 31.07 88 VAL A CA 1
ATOM 676 C C . VAL A 1 90 ? 27.055 38.236 8.112 1.00 32.16 88 VAL A C 1
ATOM 677 O O . VAL A 1 90 ? 27.532 38.672 7.065 1.00 33.02 88 VAL A O 1
ATOM 681 N N . GLU A 1 91 ? 25.750 38.096 8.310 1.00 32.49 89 GLU A N 1
ATOM 682 C CA . GLU A 1 91 ? 24.780 38.448 7.297 1.00 32.92 89 GLU A CA 1
ATOM 683 C C . GLU A 1 91 ? 23.378 38.449 7.878 1.00 32.54 89 GLU A C 1
ATOM 684 O O . GLU A 1 91 ? 23.151 37.981 8.989 1.00 32.17 89 GLU A O 1
ATOM 690 N N . ASN A 1 92 ? 22.448 39.029 7.134 1.00 32.07 90 ASN A N 1
ATOM 691 C CA . ASN A 1 92 ? 21.070 39.089 7.574 1.00 31.93 90 ASN A CA 1
ATOM 692 C C . ASN A 1 92 ? 20.521 37.696 7.805 1.00 31.61 90 ASN A C 1
ATOM 693 O O . ASN A 1 92 ? 20.916 36.748 7.142 1.00 31.42 90 ASN A O 1
ATOM 698 N N . PRO A 1 93 ? 19.599 37.560 8.753 1.00 31.96 91 PRO A N 1
ATOM 699 C CA . PRO A 1 93 ? 18.998 36.257 9.042 1.00 31.82 91 PRO A CA 1
ATOM 700 C C . PRO A 1 93 ? 18.072 35.809 7.898 1.00 30.90 91 PRO A C 1
ATOM 701 O O . PRO A 1 93 ? 17.439 36.628 7.218 1.00 31.37 91 PRO A O 1
ATOM 705 N N . ILE A 1 94 ? 18.011 34.504 7.687 1.00 29.70 92 ILE A N 1
ATOM 706 C CA . ILE A 1 94 ? 17.159 33.962 6.639 1.00 27.23 92 ILE A CA 1
ATOM 707 C C . ILE A 1 94 ? 15.835 33.524 7.272 1.00 26.39 92 ILE A C 1
ATOM 708 O O . ILE A 1 94 ? 15.816 32.926 8.346 1.00 25.74 92 ILE A O 1
ATOM 713 N N . ASP A 1 95 ? 14.720 33.956 6.702 1.00 25.39 93 ASP A N 1
ATOM 714 C CA . ASP A 1 95 ? 13.439 33.543 7.223 1.00 24.86 93 ASP A CA 1
ATOM 715 C C . ASP A 1 95 ? 13.189 32.110 6.752 1.00 24.74 93 ASP A C 1
ATOM 716 O O . ASP A 1 95 ? 13.520 31.763 5.612 1.00 25.22 93 ASP A O 1
ATOM 721 N N . ILE A 1 96 ? 12.559 31.306 7.598 1.00 23.69 94 ILE A N 1
ATOM 722 C CA . ILE A 1 96 ? 12.265 29.922 7.288 1.00 21.64 94 ILE A CA 1
ATOM 723 C C . ILE A 1 96 ? 10.799 29.699 7.588 1.00 21.66 94 ILE A C 1
ATOM 724 O O . ILE A 1 96 ? 10.319 29.960 8.693 1.00 20.91 94 ILE A O 1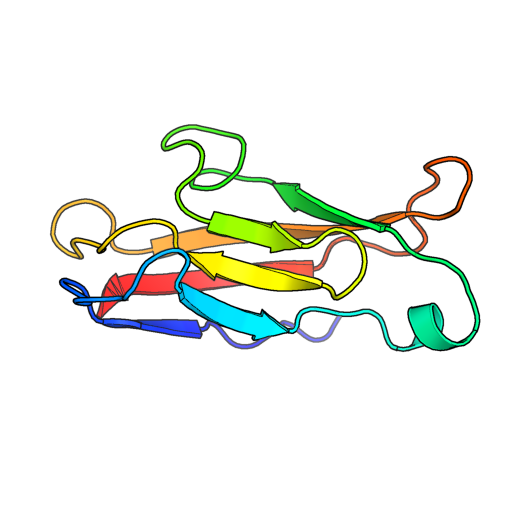
ATOM 729 N N . VAL A 1 97 ? 10.082 29.204 6.589 1.00 19.23 95 VAL A N 1
ATOM 730 C CA . VAL A 1 97 ? 8.668 28.929 6.737 1.00 18.08 95 VAL A CA 1
ATOM 731 C C . VAL A 1 97 ? 8.478 27.429 6.621 1.00 17.58 95 VAL A C 1
ATOM 732 O O . VAL A 1 97 ? 9.036 26.791 5.717 1.00 15.70 95 VAL A O 1
ATOM 736 N N . ILE A 1 98 ? 7.816 26.866 7.630 1.00 17.34 96 ILE A N 1
ATOM 737 C CA . ILE A 1 98 ? 7.544 25.433 7.722 1.00 17.85 96 ILE A CA 1
ATOM 738 C C . ILE A 1 98 ? 6.054 25.233 7.828 1.00 18.42 96 ILE A C 1
ATOM 739 O O . ILE A 1 98 ? 5.399 25.729 8.748 1.00 18.17 96 ILE A O 1
ATOM 744 N N . ASN A 1 99 ? 5.501 24.560 6.831 1.00 19.51 97 ASN A N 1
ATOM 745 C CA . ASN A 1 99 ? 4.081 24.260 6.799 1.00 20.48 97 ASN A CA 1
ATOM 746 C C . ASN A 1 99 ? 3.942 22.814 7.248 1.00 20.95 97 ASN A C 1
ATOM 747 O O . ASN A 1 99 ? 4.745 21.955 6.870 1.00 21.56 97 ASN A O 1
ATOM 752 N N . VAL A 1 100 ? 2.968 22.563 8.119 1.00 21.41 98 VAL A N 1
ATOM 753 C CA . VAL A 1 100 ? 2.692 21.234 8.629 1.00 21.19 98 VAL A CA 1
ATOM 754 C C . VAL A 1 100 ? 1.538 20.785 7.707 1.00 21.15 98 VAL A C 1
ATOM 755 O O . VAL A 1 100 ? 0.484 21.431 7.612 1.00 20.71 98 VAL A O 1
ATOM 759 N N . ILE A 1 101 ? 1.772 19.701 6.982 1.00 21.75 99 ILE A N 1
ATOM 760 C CA . ILE A 1 101 ? 0.805 19.211 5.992 1.00 22.90 99 ILE A CA 1
ATOM 761 C C . ILE A 1 101 ? 0.195 17.908 6.462 1.00 22.47 99 ILE A C 1
ATOM 762 O O . ILE A 1 101 ? 0.827 17.198 7.255 1.00 22.85 99 ILE A O 1
#

Foldseek 3Di:
DDADDAAEAAFPDPAPPQHFDDADDDPCCVVAPKFKFKDFDCDPHPVHDQWTAHTRRSGIGGGDGHDCVVPFKTKMWMFIAHPVRHTPDDTHIYMYGHD

Sequence (99 aa):
DWVIPPINLPENSRGPFPQELVRIRSGRDKNLSLRYSVTGPGADQPPTGIFIINPISGQLSVTKPLDRELIARFHLRAHAVDINGNQVENPIDIVINVI

Solvent-accessible surface area: 6129 Å² total; per-residue (Å²): 122,239,124,49,100,64,34,83,22,77,40,101,29,233,17,120,61,94,52,116,42,57,122,14,100,14,31,113,28,158,112,73,83,17,56,9,51,18,37,7,61,0,14,84,81,115,54,98,30,3,3,77,16,67,71,128,27,0,46,0,11,2,43,99,62,14,54,106,136,143,63,30,109,7,106,1,94,4,34,5,30,32,152,121,46,87,92,32,67,133,25,64,77,2,36,0,25,0,92

GO terms:
  GO:0005509 calcium ion binding (F, IDA)
  GO:0005886 plasma membrane (C, IDA)
  GO:0009986 cell surface (C, IDA)
  GO:0014704 intercalated disc (C, IDA)
  GO:0044331 cell-cell adhesion mediated by cadherin (P, IDA)
  GO:0010001 glial cell differentiation (P, IDA)
  GO:0097150 neuronal stem cell population maintenance (P, IDA)
  GO:0098609 cell-cell adhesion (P, IDA)
  GO:0005886 plasma membrane (C, EXP)
  GO:0009986 cell surface (C, EXP)
  GO:0097091 synaptic vesicle clustering (P, IMP)
  GO:0005515 protein binding (F, IPI)
  GO:0019899 enzyme binding (F, IPI)
  GO:0045202 synapse (C, IDA)
  GO:0005911 cell-cell junction (C, IDA)
  GO:0005912 adherens junction (C, IDA)
  GO:0005916 fascia adherens (C, IDA)
  GO:0016323 basolateral plasma membrane (C, IDA)
  GO:0016324 apical plasma membrane (C, IDA)
  GO:0016327 apicolateral plasma membrane (C, IDA)

Secondary structure (DSSP, 8-state):
-PPPPPEEE-SS----SSEEEEE---GGGGGS--EEEEESBTTTBSSTTSEEE-TTT-EEEE-S---TTT--EEEEEEEEE-TTS-B-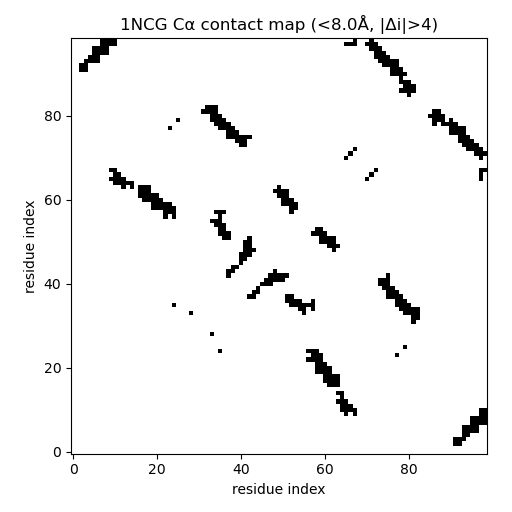SPPEEEEEEE-

Organism: Mus musculus (NCBI:txid10090)

Nearest PDB structures (foldseek):
  1nch-assembly1_B  TM=1.002E+00  e=2.112E-18  Mus musculus
  3q2w-assembly1_A  TM=9.821E-01  e=2.226E-17  Mus musculus
  4zmp-assembly1_A-2  TM=9.669E-01  e=1.546E-13  Homo sapiens
  4zmv-assembly1_B  TM=9.710E-01  e=2.183E-13  Homo sapiens
  4zmz-assembly1_A  TM=9.458E-01  e=9.175E-13  Homo sapiens

B-factor: mean 29.48, std 12.34, range [8.71, 77.58]

Radius of gyration: 13.52 Å; Cα contacts (8 Å, |Δi|>4): 217; chains: 1; bounding box: 41×30×25 Å